Protein AF-A0A7U9S7Y0-F1 (afdb_monomer_lite)

pLDDT: mean 89.01, std 9.0, range [67.88, 98.38]

Sequence (127 aa):
MFNYPGVEGKDDLAASAYAGANSIAITDYCENKQAAFDLAMMIVTGEIDQQMANEAGQIPADPANQAPASQDGTVEVLKATTAPLAWNMGIGENADLYPKLDECVIQLFEGKFATGADFAKALDGLY

Radius of gyration: 20.12 Å; chains: 1; bounding box: 37×34×50 Å

Secondary structure (DSSP, 8-state):
--BPPPBTTBTTGGGEE----------TT-S-HHHHHHHHHHHHSHHHHHHHHHHHT---SSTTSPPPGGGTTHHHHHHH-SEEPPGGGGGGG-TTTHHHHHHHHHHHHTT--SSHHHHHHHHHTT-

Foldseek 3Di:
DDQDDDDVVCNVSRLEDADDDDADDDDPPDPCVVVSVVVRDVCQDDPNQQVCQVVVQHDGNYPVHDRDPSCVVVVVSNVSRPHYADDVNCPVVDPVLVVQVVVLVVCVVVVVAPDPVSSVVSNVVSD

Structure (mmCIF, N/CA/C/O backbone):
data_AF-A0A7U9S7Y0-F1
#
_entry.id   AF-A0A7U9S7Y0-F1
#
loop_
_atom_site.group_PDB
_atom_site.id
_atom_site.type_symbol
_atom_site.label_atom_id
_atom_site.label_alt_id
_atom_site.label_comp_id
_atom_site.label_asym_id
_atom_site.label_entity_id
_atom_site.label_seq_id
_atom_site.pdbx_PDB_ins_code
_atom_site.Cartn_x
_atom_site.Cartn_y
_atom_site.Cartn_z
_atom_site.occupancy
_atom_site.B_iso_or_equiv
_atom_site.auth_seq_id
_atom_site.auth_comp_id
_atom_site.auth_asym_id
_atom_site.auth_atom_id
_atom_site.pdbx_PDB_model_num
ATOM 1 N N . MET A 1 1 ? 5.116 4.498 -2.598 1.00 71.62 1 MET A N 1
ATOM 2 C CA . MET A 1 1 ? 4.258 4.480 -3.807 1.00 71.62 1 MET A CA 1
ATOM 3 C C . MET A 1 1 ? 4.990 5.207 -4.923 1.00 71.62 1 MET A C 1
ATOM 5 O O . MET A 1 1 ? 5.729 6.130 -4.617 1.00 71.62 1 MET A O 1
ATOM 9 N N . PHE A 1 2 ? 4.818 4.795 -6.178 1.00 69.94 2 PHE A N 1
ATOM 10 C CA . PHE A 1 2 ? 5.503 5.400 -7.323 1.00 69.94 2 PHE A CA 1
ATOM 11 C C . PHE A 1 2 ? 4.525 5.576 -8.485 1.00 69.94 2 PHE A C 1
ATOM 13 O O . PHE A 1 2 ? 3.671 4.713 -8.696 1.00 69.94 2 PHE A O 1
ATOM 20 N N . ASN A 1 3 ? 4.663 6.680 -9.221 1.00 74.62 3 ASN A N 1
ATOM 21 C CA . ASN A 1 3 ? 3.992 6.835 -10.508 1.00 74.62 3 ASN A CA 1
ATOM 22 C C . ASN A 1 3 ? 4.649 5.931 -11.542 1.00 74.62 3 ASN A C 1
ATOM 24 O O . ASN A 1 3 ? 5.855 5.663 -11.480 1.00 74.62 3 ASN A O 1
ATOM 28 N N . TYR A 1 4 ? 3.859 5.515 -12.527 1.00 74.31 4 TYR A N 1
ATOM 29 C CA . TYR A 1 4 ? 4.438 4.982 -13.747 1.00 74.31 4 TYR A CA 1
ATOM 30 C C . TYR A 1 4 ? 5.335 6.042 -14.405 1.00 74.31 4 TYR A C 1
ATOM 32 O O . TYR A 1 4 ? 5.024 7.238 -14.362 1.00 74.31 4 TYR A O 1
ATOM 40 N N . PRO A 1 5 ? 6.471 5.635 -14.998 1.00 71.69 5 PRO A N 1
ATOM 41 C CA . PRO A 1 5 ? 7.298 6.563 -15.749 1.00 71.69 5 PRO A CA 1
ATOM 42 C C . PRO A 1 5 ? 6.491 7.138 -16.917 1.00 71.69 5 PRO A C 1
ATOM 44 O O . PRO A 1 5 ? 5.698 6.433 -17.543 1.00 71.69 5 PRO A O 1
ATOM 47 N N . GLY A 1 6 ? 6.713 8.417 -17.226 1.00 74.62 6 GLY A N 1
ATOM 48 C CA . GLY A 1 6 ? 6.135 9.030 -18.417 1.00 74.62 6 GLY A CA 1
ATOM 49 C C . GLY A 1 6 ? 6.636 8.317 -19.671 1.00 74.62 6 GLY A C 1
ATOM 50 O O . GLY A 1 6 ? 7.842 8.130 -19.841 1.00 74.62 6 GLY A O 1
ATOM 51 N N . VAL A 1 7 ? 5.713 7.917 -20.542 1.00 77.50 7 VAL A N 1
ATOM 52 C CA . VAL A 1 7 ? 6.019 7.331 -21.850 1.00 77.50 7 VAL A CA 1
ATOM 53 C C . VAL A 1 7 ? 5.558 8.320 -22.916 1.00 77.50 7 VAL A C 1
ATOM 55 O O . VAL A 1 7 ? 4.459 8.862 -22.820 1.00 77.50 7 VAL A O 1
ATOM 58 N N . GLU A 1 8 ? 6.400 8.588 -23.917 1.00 79.69 8 GLU A N 1
ATOM 59 C CA . GLU A 1 8 ? 6.079 9.534 -24.993 1.00 79.69 8 GLU A CA 1
ATOM 60 C C . GLU A 1 8 ? 4.763 9.140 -25.689 1.00 79.69 8 GLU A C 1
ATOM 62 O O . GLU A 1 8 ? 4.584 7.995 -26.108 1.00 79.69 8 GLU A O 1
ATOM 67 N N . GLY A 1 9 ? 3.818 10.082 -25.774 1.00 77.44 9 GLY A N 1
ATOM 68 C CA . GLY A 1 9 ? 2.475 9.836 -26.313 1.00 77.44 9 GLY A CA 1
ATOM 69 C C . GLY A 1 9 ? 1.497 9.161 -25.339 1.00 77.44 9 GLY A C 1
ATOM 70 O O . GLY A 1 9 ? 0.409 8.760 -25.760 1.00 77.44 9 GLY A O 1
ATOM 71 N N . LYS A 1 10 ? 1.865 9.028 -24.058 1.00 71.81 10 LYS A N 1
ATOM 72 C CA . LYS A 1 10 ? 1.062 8.460 -22.960 1.00 71.81 10 LYS A CA 1
ATOM 73 C C . LYS A 1 10 ? 1.161 9.334 -21.704 1.00 71.81 10 LYS A C 1
ATOM 75 O O . LYS A 1 10 ? 1.584 8.891 -20.634 1.00 71.81 10 LYS A O 1
ATOM 80 N N . ASP A 1 11 ? 0.795 10.604 -21.859 1.00 69.62 11 ASP A N 1
ATOM 81 C CA . ASP A 1 11 ? 0.881 11.625 -20.803 1.00 69.62 11 ASP A CA 1
ATOM 82 C C . ASP A 1 11 ? -0.009 11.305 -19.583 1.00 69.62 11 ASP A C 1
ATOM 84 O O . ASP A 1 11 ? 0.234 11.788 -18.478 1.00 69.62 11 ASP A O 1
ATOM 88 N N . ASP A 1 12 ? -1.015 10.448 -19.765 1.00 69.50 12 ASP A N 1
ATOM 89 C CA . ASP A 1 12 ? -1.922 9.935 -18.737 1.00 69.50 12 ASP A CA 1
ATOM 90 C C . ASP A 1 12 ? -1.256 8.944 -17.765 1.00 69.50 12 ASP A C 1
ATOM 92 O O . ASP A 1 12 ? -1.616 8.885 -16.584 1.00 69.50 12 ASP A O 1
ATOM 96 N N . LEU A 1 13 ? -0.234 8.206 -18.213 1.00 67.88 13 LEU A N 1
ATOM 97 C CA . LEU A 1 13 ? 0.482 7.247 -17.363 1.00 67.88 13 LEU A CA 1
ATOM 98 C C . LEU A 1 13 ? 1.302 7.934 -16.267 1.00 67.88 13 LEU A C 1
ATOM 100 O O . LEU A 1 13 ? 1.443 7.385 -15.177 1.00 67.88 13 LEU A O 1
ATOM 104 N N . ALA A 1 14 ? 1.776 9.159 -16.506 1.00 68.06 14 ALA A N 1
ATOM 105 C CA . ALA A 1 14 ? 2.527 9.929 -15.513 1.00 68.06 14 ALA A CA 1
ATOM 106 C C . ALA A 1 14 ? 1.666 10.374 -14.311 1.00 68.06 14 ALA A C 1
ATOM 108 O O . ALA A 1 14 ? 2.213 10.686 -13.252 1.00 68.06 14 ALA A O 1
ATOM 109 N N . ALA A 1 15 ? 0.336 10.388 -14.466 1.00 74.38 15 ALA A N 1
ATOM 110 C CA . ALA A 1 15 ? -0.638 10.661 -13.403 1.00 74.38 15 ALA A CA 1
ATOM 111 C C . ALA A 1 15 ? -1.234 9.380 -12.782 1.00 74.38 15 ALA A C 1
ATOM 113 O O . ALA A 1 15 ? -2.112 9.459 -11.914 1.00 74.38 15 ALA A O 1
ATOM 114 N N . SER A 1 16 ? -0.771 8.212 -13.240 1.00 79.12 16 SER A N 1
ATOM 115 C CA . SER A 1 16 ? -1.240 6.903 -12.798 1.00 79.12 16 SER A CA 1
ATOM 116 C C . SER A 1 16 ? -0.293 6.312 -11.754 1.00 79.12 16 SER A C 1
ATOM 118 O O . SER A 1 16 ? 0.905 6.139 -11.998 1.00 79.12 16 SER A O 1
ATOM 120 N N . ALA A 1 17 ? -0.846 5.958 -10.594 1.00 82.19 17 ALA A N 1
ATOM 121 C CA . ALA A 1 17 ? -0.109 5.366 -9.482 1.00 82.19 17 ALA A CA 1
ATOM 122 C C . ALA A 1 17 ? -0.885 4.206 -8.859 1.00 82.19 17 ALA A C 1
ATOM 124 O O . ALA A 1 17 ? -2.120 4.194 -8.842 1.00 82.19 17 ALA A O 1
ATOM 125 N N . TYR A 1 18 ? -0.156 3.265 -8.257 1.00 78.06 18 TYR A N 1
ATOM 126 C CA . TYR A 1 18 ? -0.751 2.307 -7.326 1.00 78.06 18 TYR A CA 1
ATOM 127 C C . TYR A 1 18 ? -1.011 2.966 -5.973 1.00 78.06 18 TYR A C 1
ATOM 129 O O . TYR A 1 18 ? -0.173 2.902 -5.073 1.00 78.06 18 TYR A O 1
ATOM 137 N N . ALA A 1 19 ? -2.184 3.572 -5.830 1.00 80.25 19 ALA A N 1
ATOM 138 C CA . ALA A 1 19 ? -2.653 4.139 -4.573 1.00 80.25 19 ALA A CA 1
ATOM 139 C C . ALA A 1 19 ? -3.512 3.117 -3.815 1.00 80.25 19 ALA A C 1
ATOM 141 O O . ALA A 1 19 ? -4.725 3.042 -4.001 1.00 80.25 19 ALA A O 1
ATOM 142 N N . GLY A 1 20 ? -2.861 2.305 -2.981 1.00 80.75 20 GLY A N 1
ATOM 143 C CA . GLY A 1 20 ? -3.512 1.366 -2.064 1.00 80.75 20 GLY A CA 1
ATOM 144 C C . GLY A 1 20 ? -3.377 1.801 -0.605 1.00 80.75 20 GLY A C 1
ATOM 145 O O . GLY A 1 20 ? -2.509 2.604 -0.267 1.00 80.75 20 GLY A O 1
ATOM 146 N N . ALA A 1 21 ? -4.214 1.235 0.263 1.00 85.50 21 ALA A N 1
ATOM 147 C CA . ALA A 1 21 ? -4.144 1.432 1.706 1.00 85.50 21 ALA A CA 1
ATOM 148 C C . ALA A 1 21 ? -4.230 0.087 2.433 1.00 85.50 21 ALA A C 1
ATOM 150 O O . ALA A 1 21 ? -4.895 -0.841 1.972 1.00 85.50 21 ALA A O 1
ATOM 151 N N . ASN A 1 22 ? -3.582 0.004 3.592 1.00 88.06 22 ASN A N 1
ATOM 152 C CA . ASN A 1 22 ? -3.809 -1.091 4.525 1.00 88.06 22 ASN A CA 1
ATOM 153 C C . ASN A 1 22 ? -5.074 -0.789 5.335 1.00 88.06 22 ASN A C 1
ATOM 155 O O . ASN A 1 22 ? -5.262 0.337 5.792 1.00 88.06 22 ASN A O 1
ATOM 159 N N . SER A 1 23 ? -5.935 -1.787 5.516 1.00 90.94 23 SER A N 1
ATOM 160 C CA . SER A 1 23 ? -7.221 -1.623 6.198 1.00 90.94 23 SER A CA 1
ATOM 161 C C . SER A 1 23 ? -7.406 -2.647 7.308 1.00 90.94 23 SER A C 1
ATOM 163 O O . SER A 1 23 ? -7.061 -3.818 7.143 1.00 90.94 23 SER A O 1
ATOM 165 N N . ILE A 1 24 ? -8.039 -2.226 8.401 1.00 94.50 24 ILE A N 1
ATOM 166 C CA . ILE A 1 24 ? -8.536 -3.120 9.448 1.00 94.50 24 ILE A CA 1
ATOM 167 C C . ILE A 1 24 ? -9.994 -3.445 9.130 1.00 94.50 24 ILE A C 1
ATOM 169 O O . ILE A 1 24 ? -10.827 -2.547 9.029 1.00 94.50 24 ILE A O 1
ATOM 173 N N . ALA A 1 25 ? -10.301 -4.731 8.971 1.00 96.06 25 ALA A N 1
ATOM 174 C CA . ALA A 1 25 ? -11.654 -5.214 8.720 1.00 96.06 25 ALA A CA 1
ATOM 175 C C . ALA A 1 25 ? -12.204 -5.954 9.946 1.00 96.06 25 ALA A C 1
ATOM 177 O O . ALA A 1 25 ? -11.477 -6.666 10.638 1.00 96.06 25 ALA A O 1
ATOM 178 N N . ILE A 1 26 ? -13.507 -5.812 10.190 1.00 97.62 26 ILE A N 1
ATOM 179 C CA . ILE A 1 26 ? -14.228 -6.542 11.236 1.00 97.62 26 ILE A CA 1
ATOM 180 C C . ILE A 1 26 ? -14.948 -7.706 10.570 1.00 97.62 26 ILE A C 1
ATOM 182 O O . ILE A 1 26 ? -15.725 -7.505 9.636 1.00 97.62 26 ILE A O 1
ATOM 186 N N . THR A 1 27 ? -14.699 -8.921 11.049 1.00 96.88 27 THR A N 1
ATOM 187 C CA . THR A 1 27 ? -15.363 -10.112 10.519 1.00 96.88 27 THR A CA 1
ATOM 188 C C . THR A 1 27 ? -16.858 -10.096 10.839 1.00 96.88 27 THR A C 1
ATOM 190 O O . THR A 1 27 ? -17.298 -9.606 11.884 1.00 96.88 27 THR A O 1
ATOM 193 N N . ASP A 1 28 ? -17.665 -10.659 9.944 1.00 96.88 28 ASP A N 1
ATOM 194 C CA . ASP A 1 28 ? -19.124 -10.725 10.083 1.00 96.88 28 ASP A CA 1
ATOM 195 C C . ASP A 1 28 ? -19.567 -11.510 11.331 1.00 96.88 28 ASP A C 1
ATOM 197 O O . ASP A 1 28 ? -20.517 -11.118 12.021 1.00 96.88 28 ASP A O 1
ATOM 201 N N . TYR A 1 29 ? -18.818 -12.556 11.677 1.00 97.25 29 TYR A N 1
ATOM 202 C CA . TYR A 1 29 ? -19.018 -13.403 12.849 1.00 97.25 29 TYR A CA 1
ATOM 203 C C . TYR A 1 29 ? -18.484 -12.804 14.160 1.00 97.25 29 TYR A C 1
ATOM 205 O O . TYR A 1 29 ? -18.558 -13.459 15.197 1.00 97.25 29 TYR A O 1
ATOM 213 N N . CYS A 1 30 ? -17.955 -11.574 14.166 1.00 97.75 30 CYS A N 1
ATOM 214 C CA . CYS A 1 30 ? -17.562 -10.915 15.411 1.00 97.75 30 CYS A CA 1
ATOM 215 C C . CYS A 1 30 ? -18.787 -10.723 16.325 1.00 97.75 30 CYS A C 1
ATOM 217 O O . CYS A 1 30 ? -19.770 -10.076 15.941 1.00 97.75 30 CYS A O 1
ATOM 219 N N . GLU A 1 31 ? -18.717 -11.269 17.541 1.00 98.06 31 GLU A N 1
ATOM 220 C CA . GLU A 1 31 ? -19.780 -11.164 18.549 1.00 98.06 31 GLU A CA 1
ATOM 221 C C . GLU A 1 31 ? -19.876 -9.743 19.135 1.00 98.06 31 GLU A C 1
ATOM 223 O O . GLU A 1 31 ? -20.969 -9.266 19.426 1.00 98.06 31 GLU A O 1
ATOM 228 N N . ASN A 1 32 ? -18.748 -9.024 19.223 1.00 98.00 32 ASN A N 1
ATOM 229 C CA . ASN A 1 32 ? -18.641 -7.697 19.842 1.00 98.00 32 ASN A CA 1
ATOM 230 C C . ASN A 1 32 ? -18.258 -6.606 18.827 1.00 98.00 32 ASN A C 1
ATOM 232 O O . ASN A 1 32 ? -17.218 -5.958 18.947 1.00 98.00 32 ASN A O 1
ATOM 236 N N . LYS A 1 33 ? -19.109 -6.391 17.815 1.00 97.81 33 LYS A N 1
ATOM 237 C CA . LYS A 1 33 ? -18.822 -5.488 16.681 1.00 97.81 33 LYS A CA 1
ATOM 238 C C . LYS A 1 33 ? -18.492 -4.049 17.087 1.00 97.81 33 LYS A C 1
ATOM 240 O O . LYS A 1 33 ? -17.588 -3.466 16.503 1.00 97.81 33 LYS A O 1
ATOM 245 N N . GLN A 1 34 ? -19.184 -3.491 18.084 1.00 98.06 34 GLN A N 1
ATOM 246 C CA . GLN A 1 34 ? -18.924 -2.117 18.530 1.00 98.06 34 GLN A CA 1
ATOM 247 C C . GLN A 1 34 ? -17.532 -1.983 19.150 1.00 98.06 34 GLN A C 1
ATOM 249 O O . GLN A 1 34 ? -16.777 -1.116 18.743 1.00 98.06 34 GLN A O 1
ATOM 254 N N . ALA A 1 35 ? -17.152 -2.890 20.054 1.00 98.38 35 ALA A N 1
ATOM 255 C CA . ALA A 1 35 ? -15.821 -2.863 20.657 1.00 98.38 35 ALA A CA 1
ATOM 256 C C . ALA A 1 35 ? -14.712 -3.078 19.611 1.00 98.38 35 ALA A C 1
ATOM 258 O O . ALA A 1 35 ? -13.656 -2.457 19.692 1.00 98.38 35 ALA A O 1
ATOM 259 N N . ALA A 1 36 ? -14.957 -3.927 18.605 1.00 98.31 36 ALA A N 1
ATOM 260 C CA . ALA A 1 36 ? -14.037 -4.105 17.483 1.00 98.31 36 ALA A CA 1
ATOM 261 C C . ALA A 1 36 ? -13.911 -2.832 16.625 1.00 98.31 36 ALA A C 1
ATOM 263 O O . ALA A 1 36 ? -12.808 -2.485 16.209 1.00 98.31 36 ALA A O 1
ATOM 264 N N . PHE A 1 37 ? -15.016 -2.120 16.393 1.00 98.19 37 PHE A N 1
ATOM 265 C CA . PHE A 1 37 ? -15.010 -0.828 15.708 1.00 98.19 37 PHE A CA 1
ATOM 266 C C . PHE A 1 37 ? -14.278 0.240 16.517 1.00 98.19 37 PHE A C 1
ATOM 268 O O . PHE A 1 37 ? -13.419 0.923 15.971 1.00 98.19 37 PHE A O 1
ATOM 275 N N . ASP A 1 38 ? -14.544 0.335 17.818 1.00 98.31 38 ASP A N 1
ATOM 276 C CA . ASP A 1 38 ? -13.883 1.290 18.706 1.00 98.31 38 ASP A CA 1
ATOM 277 C C . ASP A 1 38 ? -12.368 1.044 18.752 1.00 98.31 38 ASP A C 1
ATOM 279 O O . ASP A 1 38 ? -11.585 1.992 18.717 1.00 98.31 38 ASP A O 1
ATOM 283 N N . LEU A 1 39 ? -11.941 -0.225 18.754 1.00 97.75 39 LEU A N 1
ATOM 284 C CA . LEU A 1 39 ? -10.530 -0.589 18.640 1.00 97.75 39 LEU A CA 1
ATOM 285 C C . LEU A 1 39 ? -9.942 -0.182 17.284 1.00 97.75 39 LEU A C 1
ATOM 287 O O . LEU A 1 39 ? -8.866 0.407 17.245 1.00 97.75 39 LEU A O 1
ATOM 291 N N . ALA A 1 40 ? -10.629 -0.473 16.177 1.00 97.50 40 ALA A N 1
ATOM 292 C CA . ALA A 1 40 ? -10.162 -0.067 14.854 1.00 97.50 40 ALA A CA 1
ATOM 293 C C . ALA A 1 40 ? -10.013 1.459 14.770 1.00 97.50 40 ALA A C 1
ATOM 295 O O . ALA A 1 40 ? -8.979 1.940 14.320 1.00 97.50 40 ALA A O 1
ATOM 296 N N . MET A 1 41 ? -10.990 2.212 15.282 1.00 97.38 41 MET A N 1
ATOM 297 C CA . MET A 1 41 ? -10.952 3.674 15.333 1.00 97.38 41 MET A CA 1
ATOM 298 C C . MET A 1 41 ? -9.835 4.202 16.230 1.00 97.38 41 MET A C 1
ATOM 300 O O . MET A 1 41 ? -9.148 5.136 15.829 1.00 97.38 41 MET A O 1
ATOM 304 N N . MET A 1 42 ? -9.611 3.600 17.404 1.00 97.00 42 MET A N 1
ATOM 305 C CA . MET A 1 42 ? -8.460 3.927 18.254 1.00 97.00 42 MET A CA 1
ATOM 306 C C . MET A 1 42 ? -7.155 3.789 17.470 1.00 97.00 42 MET A C 1
ATOM 308 O O . MET A 1 42 ? -6.290 4.646 17.584 1.00 97.00 42 MET A O 1
ATOM 312 N N . ILE A 1 43 ? -7.016 2.711 16.699 1.00 96.25 43 ILE A N 1
ATOM 313 C CA . ILE A 1 43 ? -5.798 2.414 15.952 1.00 96.25 43 ILE A CA 1
ATOM 314 C C . ILE A 1 43 ? -5.596 3.414 14.806 1.00 96.25 43 ILE A C 1
ATOM 316 O O . ILE A 1 43 ? -4.502 3.937 14.657 1.00 96.25 43 ILE A O 1
ATOM 320 N N . VAL A 1 44 ? -6.629 3.706 14.012 1.00 96.06 44 VAL A N 1
ATOM 321 C CA . VAL A 1 44 ? -6.496 4.497 12.768 1.00 96.06 44 VAL A CA 1
ATOM 322 C C . VAL A 1 44 ? -6.696 6.005 12.943 1.00 96.06 44 VAL A C 1
ATOM 324 O O . VAL A 1 44 ? -6.826 6.715 11.949 1.00 96.06 44 VAL A O 1
ATOM 327 N N . THR A 1 45 ? -6.759 6.510 14.180 1.00 96.81 45 THR A N 1
ATOM 328 C CA . THR A 1 45 ? -6.923 7.948 14.448 1.00 96.81 45 THR A CA 1
ATOM 329 C C . THR A 1 45 ? -5.971 8.477 15.514 1.00 96.81 45 THR A C 1
ATOM 331 O O . THR A 1 45 ? -5.461 7.738 16.362 1.00 96.81 45 THR A O 1
ATOM 334 N N . GLY A 1 46 ? -5.754 9.793 15.488 1.00 97.31 46 GLY A N 1
ATOM 335 C CA . GLY A 1 46 ? -5.067 10.533 16.538 1.00 97.31 46 GLY A CA 1
ATOM 336 C C . GLY A 1 46 ? -3.645 10.045 16.810 1.00 97.31 46 GLY A C 1
ATOM 337 O O . GLY A 1 46 ? -2.898 9.681 15.904 1.00 97.31 46 GLY A O 1
ATOM 338 N N . GLU A 1 47 ? -3.253 10.061 18.084 1.00 97.81 47 GLU A N 1
ATOM 339 C CA . GLU A 1 47 ? -1.870 9.794 18.492 1.00 97.81 47 GLU A CA 1
ATOM 340 C C . GLU A 1 47 ? -1.408 8.366 18.167 1.00 97.81 47 GLU A C 1
ATOM 342 O O . GLU A 1 47 ? -0.251 8.167 17.800 1.00 97.81 47 GLU A O 1
ATOM 347 N N . ILE A 1 48 ? -2.300 7.376 18.260 1.00 97.56 48 ILE A N 1
ATOM 348 C CA . ILE A 1 48 ? -1.950 5.974 17.998 1.00 97.56 48 ILE A CA 1
ATOM 349 C C . ILE A 1 48 ? -1.621 5.767 16.519 1.00 97.56 48 ILE A C 1
ATOM 351 O O . ILE A 1 48 ? -0.601 5.152 16.205 1.00 97.56 48 ILE A O 1
ATOM 355 N N . ASP A 1 49 ? -2.416 6.341 15.616 1.00 97.88 49 ASP A N 1
ATOM 356 C CA . ASP A 1 49 ? -2.121 6.312 14.182 1.00 97.88 49 ASP A CA 1
ATOM 357 C C . ASP A 1 49 ? -0.787 7.000 13.864 1.00 97.88 49 ASP A C 1
ATOM 359 O O . ASP A 1 49 ? 0.047 6.437 13.156 1.00 97.88 49 ASP A O 1
ATOM 363 N N . GLN A 1 50 ? -0.513 8.157 14.475 1.00 97.88 50 GLN A N 1
ATOM 364 C CA . GLN A 1 50 ? 0.759 8.858 14.290 1.00 97.88 50 GLN A CA 1
ATOM 365 C C . GLN A 1 50 ? 1.958 8.020 14.758 1.00 97.88 50 GLN A C 1
ATOM 367 O O . GLN A 1 50 ? 2.991 7.987 14.082 1.00 97.88 50 GLN A O 1
ATOM 372 N N . GLN A 1 51 ? 1.844 7.352 15.911 1.00 97.25 51 GLN A N 1
ATOM 373 C CA . GLN A 1 51 ? 2.893 6.479 16.444 1.00 97.25 51 GLN A CA 1
ATOM 374 C C . GLN A 1 51 ? 3.158 5.298 15.505 1.00 97.25 51 GLN A C 1
ATOM 376 O O . GLN A 1 51 ? 4.313 5.023 15.179 1.00 97.25 51 GLN A O 1
ATOM 381 N N . MET A 1 52 ? 2.105 4.641 15.014 1.00 95.75 52 MET A N 1
ATOM 382 C CA . MET A 1 52 ? 2.244 3.549 14.049 1.00 95.75 52 MET A CA 1
ATOM 383 C C . MET A 1 52 ? 2.845 4.010 12.723 1.00 95.75 52 MET A C 1
ATOM 385 O O . MET A 1 52 ? 3.713 3.324 12.187 1.00 95.75 52 MET A O 1
ATOM 389 N N . ALA A 1 53 ? 2.415 5.158 12.195 1.00 96.25 53 ALA A N 1
ATOM 390 C CA . ALA A 1 53 ? 2.954 5.726 10.964 1.00 96.25 53 ALA A CA 1
ATOM 391 C C . ALA A 1 53 ? 4.463 5.977 11.083 1.00 96.25 53 ALA A C 1
ATOM 393 O O . ALA A 1 53 ? 5.218 5.643 10.170 1.00 96.25 53 ALA A O 1
ATOM 394 N N . ASN A 1 54 ? 4.914 6.490 12.230 1.00 96.56 54 ASN A N 1
ATOM 395 C CA . AS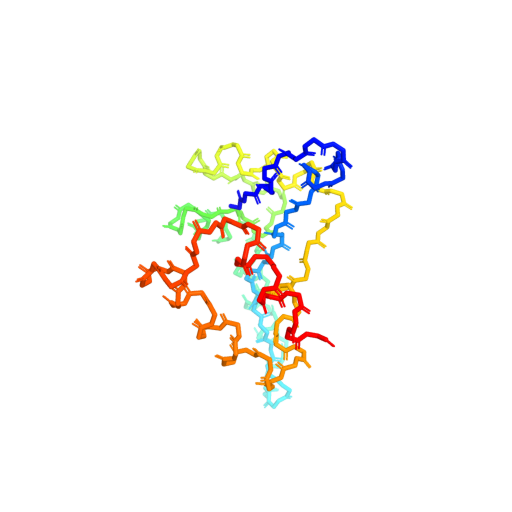N A 1 54 ? 6.331 6.715 12.503 1.00 96.56 54 ASN A CA 1
ATOM 396 C C . ASN A 1 54 ? 7.120 5.403 12.597 1.00 96.56 54 ASN A C 1
ATOM 398 O O . ASN A 1 54 ? 8.163 5.282 11.959 1.00 96.56 54 ASN A O 1
ATOM 402 N N . GLU A 1 55 ? 6.617 4.423 13.350 1.00 96.12 55 GLU A N 1
ATOM 403 C CA . GLU A 1 55 ? 7.296 3.136 13.551 1.00 96.12 55 GLU A CA 1
ATOM 404 C C . GLU A 1 55 ? 7.374 2.322 12.250 1.00 96.12 55 GLU A C 1
ATOM 406 O O . GLU A 1 55 ? 8.413 1.761 11.909 1.00 96.12 55 GLU A O 1
ATOM 411 N N . ALA A 1 56 ? 6.283 2.290 11.483 1.00 94.50 56 ALA A N 1
ATOM 412 C CA . ALA A 1 56 ? 6.221 1.585 10.206 1.00 94.50 56 ALA A CA 1
ATOM 413 C C . ALA A 1 56 ? 6.862 2.374 9.051 1.00 94.50 56 ALA A C 1
ATOM 415 O O . ALA A 1 56 ? 7.037 1.829 7.957 1.00 94.50 56 ALA A O 1
ATOM 416 N N . GLY A 1 57 ? 7.167 3.658 9.264 1.00 94.81 57 GLY A N 1
ATOM 417 C CA . GLY A 1 57 ? 7.613 4.576 8.224 1.00 94.81 57 GLY A CA 1
ATOM 418 C C . GLY A 1 57 ? 6.596 4.711 7.090 1.00 94.81 57 GLY A C 1
ATOM 419 O O . GLY A 1 57 ? 7.002 4.672 5.935 1.00 94.81 57 GLY A O 1
ATOM 420 N N . GLN A 1 58 ? 5.299 4.810 7.393 1.00 93.81 58 GLN A N 1
ATOM 421 C CA . GLN A 1 58 ? 4.192 4.840 6.423 1.00 93.81 58 GLN A CA 1
ATOM 422 C C . GLN A 1 58 ? 3.425 6.166 6.471 1.00 93.81 58 GLN A C 1
ATOM 424 O O . GLN A 1 58 ? 3.527 6.921 7.434 1.00 93.81 58 GLN A O 1
ATOM 429 N N . ILE A 1 59 ? 2.631 6.444 5.434 1.00 94.81 59 ILE A N 1
ATOM 430 C CA . ILE A 1 59 ? 1.675 7.560 5.454 1.00 94.81 59 ILE A CA 1
ATOM 431 C C . ILE A 1 59 ? 0.547 7.209 6.449 1.00 94.81 59 ILE A C 1
ATOM 433 O O . ILE A 1 59 ? -0.009 6.114 6.329 1.00 94.81 59 ILE A O 1
ATOM 437 N N . PRO A 1 60 ? 0.218 8.086 7.420 1.00 95.81 60 PRO A N 1
ATOM 438 C CA . PRO A 1 60 ? -0.842 7.847 8.402 1.00 95.81 60 PRO A CA 1
ATOM 439 C C . PRO A 1 60 ? -2.220 7.701 7.750 1.00 95.81 60 PRO A C 1
ATOM 441 O O . PRO A 1 60 ? -2.478 8.281 6.691 1.00 95.81 60 PRO A O 1
ATOM 444 N N . ALA A 1 61 ? -3.112 6.947 8.397 1.00 94.94 61 ALA A N 1
ATOM 445 C CA . ALA A 1 61 ? -4.500 6.838 7.958 1.00 94.94 61 ALA A CA 1
ATOM 446 C C . ALA A 1 61 ? -5.308 8.092 8.330 1.00 94.94 61 ALA A C 1
ATOM 448 O O . ALA A 1 61 ? -6.188 8.501 7.567 1.00 94.94 61 ALA A O 1
ATOM 449 N N . ASP A 1 62 ? -5.002 8.714 9.472 1.00 95.88 62 ASP A N 1
ATOM 450 C CA . ASP A 1 62 ? -5.637 9.955 9.900 1.00 95.88 62 ASP A CA 1
ATOM 451 C C . ASP A 1 62 ? -5.060 11.145 9.111 1.00 95.88 62 ASP A C 1
ATOM 453 O O . ASP A 1 62 ? -3.872 11.459 9.236 1.00 95.88 62 ASP A O 1
ATOM 457 N N . PRO A 1 63 ? -5.870 11.871 8.321 1.00 91.94 63 PRO A N 1
ATOM 458 C CA . PRO A 1 63 ? -5.388 13.016 7.555 1.00 91.94 63 PRO A CA 1
ATOM 459 C C . PRO A 1 63 ? -4.967 14.213 8.424 1.00 91.94 63 PRO A C 1
ATOM 461 O O . PRO A 1 63 ? -4.370 15.153 7.894 1.00 91.94 63 PRO A O 1
ATOM 464 N N . ALA A 1 64 ? -5.290 14.226 9.723 1.00 95.56 64 ALA A N 1
ATOM 465 C CA . ALA A 1 64 ? -4.805 15.242 10.658 1.00 95.56 64 ALA A CA 1
ATOM 466 C C . ALA A 1 64 ? -3.344 15.009 11.092 1.00 95.56 64 ALA A C 1
ATOM 468 O O . ALA A 1 64 ? -2.699 15.941 11.580 1.00 95.56 64 ALA A O 1
ATOM 469 N N . ASN A 1 65 ? -2.826 13.793 10.905 1.00 96.81 65 ASN A N 1
ATOM 470 C CA . ASN A 1 65 ? -1.462 13.408 11.252 1.00 96.81 65 ASN A CA 1
ATOM 471 C C . ASN A 1 65 ? -0.458 13.766 10.144 1.00 96.81 65 ASN A C 1
ATOM 473 O O . ASN A 1 65 ? -0.809 14.036 8.993 1.00 96.81 65 ASN A O 1
ATOM 477 N N . GLN A 1 66 ? 0.828 13.775 10.496 1.00 96.06 66 GLN A N 1
ATOM 478 C CA . GLN A 1 66 ? 1.924 14.043 9.567 1.00 96.06 66 GLN A CA 1
ATOM 479 C C . GLN A 1 66 ? 2.622 12.752 9.156 1.00 96.06 66 GLN A C 1
ATOM 481 O O . GLN A 1 66 ? 2.969 11.912 9.986 1.00 96.06 66 GLN A O 1
ATOM 486 N N . ALA A 1 67 ? 2.867 12.617 7.854 1.00 95.69 67 ALA A N 1
ATOM 487 C CA . ALA A 1 67 ? 3.706 11.548 7.343 1.00 95.69 67 ALA A CA 1
ATOM 488 C C . ALA A 1 67 ? 5.158 11.732 7.827 1.00 95.69 67 ALA A C 1
ATOM 490 O O . ALA A 1 67 ? 5.641 12.867 7.889 1.00 95.69 67 ALA A O 1
ATOM 491 N N . PRO A 1 68 ? 5.869 10.641 8.158 1.00 95.62 68 PRO A N 1
ATOM 492 C CA . PRO A 1 68 ? 7.285 10.713 8.482 1.00 95.62 68 PRO A CA 1
ATOM 493 C C . PRO A 1 68 ? 8.085 11.169 7.254 1.00 95.62 68 PRO A C 1
ATOM 495 O O . PRO A 1 68 ? 7.733 10.838 6.125 1.00 95.62 68 PRO A O 1
ATOM 498 N N . ALA A 1 69 ? 9.209 11.861 7.470 1.00 94.81 69 ALA A N 1
ATOM 499 C CA . ALA A 1 69 ? 10.050 12.400 6.388 1.00 94.81 69 ALA A CA 1
ATOM 500 C C . ALA A 1 69 ? 10.586 11.326 5.418 1.00 94.81 69 ALA A C 1
ATOM 502 O O . ALA A 1 69 ? 10.942 11.609 4.279 1.00 94.81 69 ALA A O 1
ATOM 503 N N . SER A 1 70 ? 10.621 10.057 5.838 1.00 93.50 70 SER A N 1
ATOM 504 C CA . SER A 1 70 ? 10.932 8.929 4.952 1.00 93.50 70 SER A CA 1
ATOM 505 C C . SER A 1 70 ? 9.916 8.739 3.817 1.00 93.50 70 SER A C 1
ATOM 507 O O . SER A 1 70 ? 10.212 8.029 2.859 1.00 93.50 70 SER A O 1
ATOM 509 N N . GLN A 1 71 ? 8.740 9.362 3.917 1.00 92.81 71 GLN A N 1
ATOM 510 C CA . GLN A 1 71 ? 7.682 9.354 2.909 1.00 92.81 71 GLN A CA 1
ATOM 511 C C . GLN A 1 71 ? 7.647 10.631 2.054 1.00 92.81 71 GLN A C 1
ATOM 513 O O . GLN A 1 71 ? 6.741 10.775 1.226 1.00 92.81 71 GLN A O 1
ATOM 518 N N . ASP A 1 72 ? 8.628 11.527 2.196 1.00 90.56 72 ASP A N 1
ATOM 519 C CA . ASP A 1 72 ? 8.776 12.697 1.326 1.00 90.56 72 ASP A CA 1
ATOM 520 C C . ASP A 1 72 ? 8.838 12.266 -0.152 1.00 90.56 72 ASP A C 1
ATOM 522 O O . ASP A 1 72 ? 9.448 11.256 -0.517 1.00 90.56 72 ASP A O 1
ATOM 526 N N . GLY A 1 73 ? 8.150 13.000 -1.024 1.00 87.88 73 GLY A N 1
ATOM 527 C CA . GLY A 1 73 ? 7.944 12.647 -2.430 1.00 87.88 73 GLY A CA 1
ATOM 528 C C . GLY A 1 73 ? 6.785 11.669 -2.646 1.00 87.88 73 GLY A C 1
ATOM 529 O O . GLY A 1 73 ? 6.070 11.774 -3.642 1.00 87.88 73 GLY A O 1
ATOM 530 N N . THR A 1 74 ? 6.544 10.735 -1.720 1.00 89.31 74 THR A N 1
ATOM 531 C CA . THR A 1 74 ? 5.440 9.765 -1.841 1.00 89.31 74 THR A CA 1
ATOM 532 C C . THR A 1 74 ? 4.085 10.422 -1.572 1.00 89.31 74 THR A C 1
ATOM 534 O O . THR A 1 74 ? 3.103 10.118 -2.253 1.00 89.31 74 THR A O 1
ATOM 537 N N . VAL A 1 75 ? 4.024 11.350 -0.614 1.00 88.88 75 VAL A N 1
ATOM 538 C CA . VAL A 1 75 ? 2.804 12.111 -0.290 1.00 88.88 75 VAL A CA 1
ATOM 539 C C . VAL A 1 75 ? 2.374 12.998 -1.462 1.00 88.88 75 VAL A C 1
ATOM 541 O O . VAL A 1 75 ? 1.185 13.101 -1.768 1.00 88.88 75 VAL A O 1
ATOM 544 N N . GLU A 1 76 ? 3.326 13.628 -2.143 1.00 87.56 76 GLU A N 1
ATOM 545 C CA . GLU A 1 76 ? 3.096 14.462 -3.322 1.00 87.56 76 GLU A CA 1
ATOM 546 C C . GLU A 1 76 ? 2.545 13.623 -4.472 1.00 87.56 76 GLU A C 1
ATOM 548 O O . GLU A 1 76 ? 1.558 14.011 -5.096 1.00 87.56 76 GLU A O 1
ATOM 553 N N . VAL A 1 77 ? 3.133 12.445 -4.700 1.00 86.88 77 VAL A N 1
ATOM 554 C CA . VAL A 1 77 ? 2.648 11.477 -5.690 1.00 86.88 77 VAL A CA 1
ATOM 555 C C . VAL A 1 77 ? 1.216 11.039 -5.367 1.00 86.88 77 VAL A C 1
ATOM 557 O O . VAL A 1 77 ? 0.372 11.027 -6.262 1.00 86.88 77 VAL A O 1
ATOM 560 N N . LEU A 1 78 ? 0.898 10.765 -4.093 1.00 87.69 78 LEU A N 1
ATOM 561 C CA . LEU A 1 78 ? -0.467 10.421 -3.663 1.00 87.69 78 LEU A CA 1
ATOM 562 C C . LEU A 1 78 ? -1.468 11.513 -4.005 1.00 87.69 78 LEU A C 1
ATOM 564 O O . LEU A 1 78 ? -2.511 11.236 -4.590 1.00 87.69 78 LEU A O 1
ATOM 568 N N . LYS A 1 79 ? -1.132 12.761 -3.683 1.00 86.25 79 LYS A N 1
ATOM 569 C CA . LYS A 1 79 ? -1.997 13.918 -3.942 1.00 86.25 79 LYS A CA 1
ATOM 570 C C . LYS A 1 79 ? -2.137 14.237 -5.431 1.00 86.25 79 LYS A C 1
ATOM 572 O O . LYS A 1 79 ? -3.164 14.773 -5.831 1.00 86.25 79 LYS A O 1
ATOM 577 N N . ALA A 1 80 ? -1.118 13.938 -6.233 1.00 85.25 80 ALA A N 1
ATOM 578 C CA . ALA A 1 80 ? -1.119 14.174 -7.675 1.00 85.25 80 ALA A CA 1
ATOM 579 C C . ALA A 1 80 ? -1.804 13.056 -8.482 1.00 85.25 80 ALA A C 1
ATOM 581 O O . ALA A 1 80 ? -2.082 13.252 -9.664 1.00 85.25 80 ALA A O 1
ATOM 582 N N . THR A 1 81 ? -2.071 11.896 -7.874 1.00 85.56 81 THR A N 1
ATOM 583 C CA . THR A 1 81 ? -2.696 10.757 -8.559 1.00 85.56 81 THR A CA 1
ATOM 584 C C . THR A 1 81 ? -4.148 11.082 -8.915 1.00 85.56 81 THR A C 1
ATOM 586 O O . THR A 1 81 ? -4.981 11.281 -8.032 1.00 85.56 81 THR A O 1
ATOM 589 N N . THR A 1 82 ? -4.474 11.100 -10.209 1.00 85.56 82 THR A N 1
ATOM 590 C CA . THR A 1 82 ? -5.849 11.304 -10.713 1.00 85.56 82 THR A CA 1
ATOM 591 C C . THR A 1 82 ? -6.436 10.053 -11.365 1.00 85.56 82 THR A C 1
ATOM 593 O O . THR A 1 82 ? -7.650 9.970 -11.545 1.00 85.56 82 THR A O 1
ATOM 596 N N . ALA A 1 83 ? -5.589 9.067 -11.668 1.00 83.81 83 ALA A N 1
ATOM 597 C CA . ALA A 1 83 ? -5.961 7.782 -12.245 1.00 83.81 83 ALA A CA 1
ATOM 598 C C . ALA A 1 83 ? -5.387 6.634 -11.388 1.00 83.81 83 ALA A C 1
ATOM 600 O O . ALA A 1 83 ? -4.323 6.095 -11.704 1.00 83.81 83 ALA A O 1
ATOM 601 N N . PRO A 1 84 ? -6.033 6.272 -10.261 1.00 81.31 84 PRO A N 1
ATOM 602 C CA . PRO A 1 84 ? -5.556 5.176 -9.427 1.00 81.31 84 PRO A CA 1
ATOM 603 C C . PRO A 1 84 ? -5.672 3.846 -10.179 1.00 81.31 84 PRO A C 1
ATOM 605 O O . PRO A 1 84 ? -6.713 3.523 -10.753 1.00 81.31 84 PRO A O 1
ATOM 608 N N . LEU A 1 85 ? -4.595 3.066 -10.157 1.00 78.94 85 LEU A N 1
ATOM 609 C CA . LEU A 1 85 ? -4.562 1.741 -10.766 1.00 78.94 85 LEU A CA 1
ATOM 610 C C . LEU A 1 85 ? -5.225 0.707 -9.849 1.00 78.94 85 LEU A C 1
ATOM 612 O O . LEU A 1 85 ? -5.085 0.763 -8.626 1.00 78.94 85 LEU A O 1
ATOM 616 N N . ALA A 1 86 ? -5.918 -0.265 -10.445 1.00 77.44 86 ALA A N 1
ATOM 617 C CA . ALA A 1 86 ? -6.482 -1.387 -9.702 1.00 77.44 86 ALA A CA 1
ATOM 618 C C . ALA A 1 86 ? -5.380 -2.177 -8.974 1.00 77.44 86 ALA A C 1
ATOM 620 O O . ALA A 1 86 ? -4.239 -2.267 -9.445 1.00 77.44 86 ALA A O 1
ATOM 621 N N . TRP A 1 87 ? -5.731 -2.789 -7.839 1.00 74.31 87 TRP A N 1
ATOM 622 C CA . TRP A 1 87 ? -4.815 -3.666 -7.112 1.00 74.31 87 TRP A CA 1
ATOM 623 C C . TRP A 1 87 ? -4.288 -4.769 -8.036 1.00 74.31 87 TRP A C 1
ATOM 625 O O . TRP A 1 87 ? -5.057 -5.417 -8.749 1.00 74.31 87 TRP A O 1
ATOM 635 N N . ASN A 1 88 ? -2.966 -4.947 -8.056 1.00 72.25 88 ASN A N 1
ATOM 636 C CA . ASN A 1 88 ? -2.267 -5.836 -8.984 1.00 72.25 88 ASN A CA 1
ATOM 637 C C . ASN A 1 88 ? -2.664 -5.657 -10.471 1.00 72.25 88 ASN A C 1
ATOM 639 O O . ASN A 1 88 ? -2.626 -6.626 -11.220 1.00 72.25 88 ASN A O 1
ATOM 643 N N . MET A 1 89 ? -3.095 -4.468 -10.914 1.00 73.38 89 MET A N 1
ATOM 644 C CA . MET A 1 89 ? -3.623 -4.219 -12.276 1.00 73.38 89 MET A CA 1
ATOM 645 C C . MET A 1 89 ? -4.793 -5.116 -12.683 1.00 73.38 89 MET A C 1
ATOM 647 O O . MET A 1 89 ? -4.977 -5.382 -13.867 1.00 73.38 89 MET A O 1
ATOM 651 N N . GLY A 1 90 ? -5.554 -5.640 -11.721 1.00 74.69 90 GLY A N 1
ATOM 652 C CA . GLY A 1 90 ? -6.595 -6.616 -12.032 1.00 74.69 90 GLY A CA 1
ATOM 653 C C . GLY A 1 90 ? -6.043 -7.971 -12.493 1.00 74.69 90 GLY A C 1
ATOM 654 O O . GLY A 1 90 ? -6.809 -8.799 -12.965 1.00 74.69 90 GLY A O 1
ATOM 655 N N . ILE A 1 91 ? -4.747 -8.271 -12.308 1.00 74.88 91 ILE A N 1
ATOM 656 C CA . ILE A 1 91 ? -4.177 -9.590 -12.654 1.00 74.88 91 ILE A CA 1
ATOM 657 C C . ILE A 1 91 ? -4.899 -10.738 -11.926 1.00 74.88 91 ILE A C 1
ATOM 659 O O . ILE A 1 91 ? -4.937 -11.862 -12.411 1.00 74.88 91 ILE A O 1
ATOM 663 N N . GLY A 1 92 ? -5.494 -10.448 -10.762 1.00 72.88 92 GLY A N 1
ATOM 664 C CA . GLY A 1 92 ? -6.297 -11.396 -9.992 1.00 72.88 92 GLY A CA 1
ATOM 665 C C . GLY A 1 92 ? -7.696 -11.648 -10.561 1.00 72.88 92 GLY A C 1
ATOM 666 O O . GLY A 1 92 ? -8.363 -12.571 -10.106 1.00 72.88 92 GLY A O 1
ATOM 667 N N . GLU A 1 93 ? -8.149 -10.865 -11.544 1.00 80.38 93 GLU A N 1
ATOM 668 C CA . GLU A 1 93 ? -9.452 -11.048 -12.197 1.00 80.38 93 GLU A CA 1
ATOM 669 C C . GLU A 1 93 ? -9.451 -12.233 -13.172 1.00 80.38 93 GLU A C 1
ATOM 671 O O . GLU A 1 93 ? -10.511 -12.774 -13.483 1.00 80.38 93 GLU A O 1
ATOM 676 N N . ASN A 1 94 ? -8.272 -12.682 -13.619 1.00 82.06 94 ASN A N 1
ATOM 677 C CA . ASN A 1 94 ? -8.123 -13.842 -14.490 1.00 82.06 94 ASN A CA 1
ATOM 678 C C . ASN A 1 94 ? -7.075 -14.820 -13.937 1.00 82.06 94 ASN A C 1
ATOM 680 O O . ASN A 1 94 ? -5.876 -14.706 -14.201 1.00 82.06 94 ASN A O 1
ATOM 684 N N . ALA A 1 95 ? -7.551 -15.818 -13.189 1.00 82.12 95 ALA A N 1
ATOM 685 C CA . ALA A 1 95 ? -6.705 -16.829 -12.555 1.00 82.12 95 ALA A CA 1
ATOM 686 C C . ALA A 1 95 ? -5.862 -17.649 -13.556 1.00 82.12 95 ALA A C 1
ATOM 688 O O . ALA A 1 95 ? -4.767 -18.083 -13.205 1.00 82.12 95 ALA A O 1
ATOM 689 N N . ASP A 1 96 ? -6.326 -17.818 -14.800 1.00 86.19 96 ASP A N 1
ATOM 690 C CA . ASP A 1 96 ? -5.608 -18.567 -15.842 1.00 86.19 96 ASP A CA 1
ATOM 691 C C . ASP A 1 96 ? -4.490 -17.748 -16.501 1.00 86.19 96 ASP A C 1
ATOM 693 O O . ASP A 1 96 ? -3.594 -18.303 -17.146 1.00 86.19 96 ASP A O 1
ATOM 697 N N . LEU A 1 97 ? -4.552 -16.422 -16.378 1.00 86.81 97 LEU A N 1
ATOM 698 C CA . LEU A 1 97 ? -3.601 -15.514 -17.003 1.00 86.81 97 LEU A CA 1
ATOM 699 C C . LEU A 1 97 ? -2.341 -15.331 -16.154 1.00 86.81 97 LEU A C 1
ATOM 701 O O . LEU A 1 97 ? -1.247 -15.222 -16.707 1.00 86.81 97 LEU A O 1
ATOM 705 N N . TYR A 1 98 ? -2.478 -15.347 -14.825 1.00 85.88 98 TYR A N 1
ATOM 706 C CA . TYR A 1 98 ? -1.362 -15.123 -13.905 1.00 85.88 98 TYR A CA 1
ATOM 707 C C . TYR A 1 98 ? -0.165 -1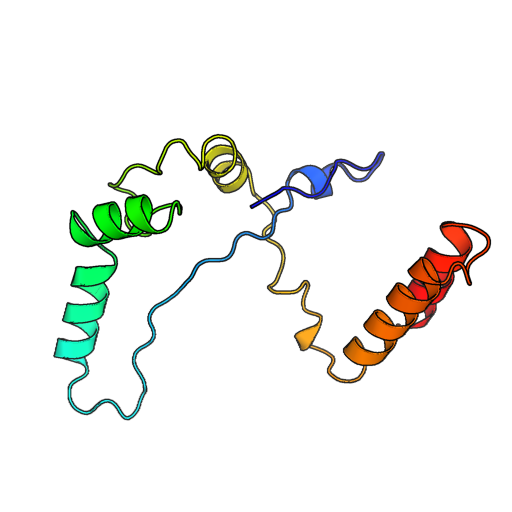6.065 -14.156 1.00 85.88 98 TYR A C 1
ATOM 709 O O . TYR A 1 98 ? 0.936 -15.549 -14.354 1.00 85.88 98 TYR A O 1
ATOM 717 N N . PRO A 1 99 ? -0.329 -17.405 -14.262 1.00 89.69 99 PRO A N 1
ATOM 718 C CA . PRO A 1 99 ? 0.803 -18.300 -14.520 1.00 89.69 99 PRO A CA 1
ATOM 719 C C . PRO A 1 99 ? 1.489 -18.043 -15.868 1.00 89.69 99 PRO A C 1
ATOM 721 O O . PRO A 1 99 ? 2.699 -18.204 -15.988 1.00 89.69 99 PRO A O 1
ATOM 724 N N . LYS A 1 100 ? 0.728 -17.624 -16.887 1.00 91.62 100 LYS A N 1
ATOM 725 C CA . LYS A 1 100 ? 1.259 -17.350 -18.231 1.00 91.62 100 LYS A CA 1
ATOM 726 C C . LYS A 1 100 ? 2.049 -16.043 -18.275 1.00 91.62 100 LYS A C 1
ATOM 728 O O . LYS A 1 100 ? 3.074 -15.974 -18.948 1.00 91.62 100 LYS A O 1
ATOM 733 N N . LEU A 1 101 ? 1.580 -15.018 -17.558 1.00 90.25 101 LEU A N 1
ATOM 734 C CA . LEU A 1 101 ? 2.309 -13.761 -17.383 1.00 90.25 101 LEU A CA 1
ATOM 735 C C . LEU A 1 101 ? 3.621 -13.993 -16.632 1.00 90.25 101 LEU A C 1
ATOM 737 O O . LEU A 1 101 ? 4.659 -13.508 -17.078 1.00 90.25 101 LEU A O 1
ATOM 741 N N . ASP A 1 102 ? 3.579 -14.764 -15.541 1.00 89.50 102 ASP A N 1
ATOM 742 C CA . ASP A 1 102 ? 4.765 -15.117 -14.755 1.00 89.50 102 ASP A CA 1
ATOM 743 C C . ASP A 1 102 ? 5.798 -15.860 -15.615 1.00 89.50 102 ASP A C 1
ATOM 745 O O . ASP A 1 102 ? 6.953 -15.441 -15.710 1.00 89.50 102 ASP A O 1
ATOM 749 N N . GLU A 1 103 ? 5.365 -16.882 -16.362 1.00 93.81 103 GLU A N 1
ATOM 750 C CA . GLU A 1 103 ? 6.237 -17.590 -17.300 1.00 93.81 103 GLU A CA 1
ATOM 7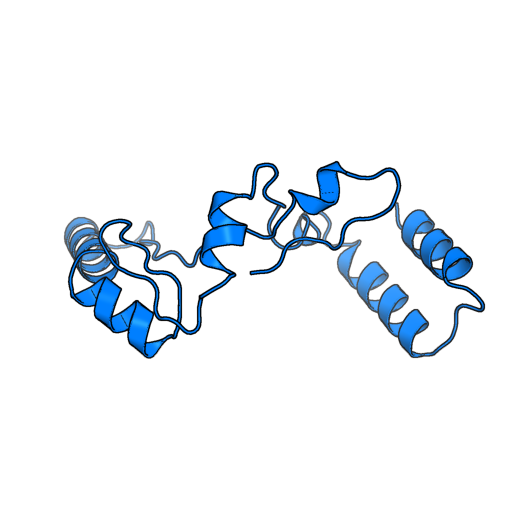51 C C . GLU A 1 103 ? 6.822 -16.645 -18.361 1.00 93.81 103 GLU A C 1
ATOM 753 O O . GLU A 1 103 ? 8.027 -16.668 -18.606 1.00 93.81 103 GLU A O 1
ATOM 758 N N . CYS A 1 104 ? 6.012 -15.774 -18.968 1.00 94.31 104 CYS A N 1
ATOM 759 C CA . CYS A 1 104 ? 6.484 -14.834 -19.987 1.00 94.31 104 CYS A CA 1
ATOM 760 C C . CYS A 1 104 ? 7.549 -13.864 -19.438 1.00 94.31 104 CYS A C 1
ATOM 762 O O . CYS A 1 104 ? 8.522 -13.557 -20.130 1.00 94.31 104 CYS A O 1
ATOM 764 N N . VAL A 1 105 ? 7.403 -13.399 -18.194 1.00 93.06 105 VAL A N 1
ATOM 765 C CA . VAL A 1 105 ? 8.400 -12.546 -17.526 1.00 93.06 105 VAL A CA 1
ATOM 766 C C . VAL A 1 105 ? 9.665 -13.336 -17.186 1.00 93.06 105 VAL A C 1
ATOM 768 O O . VAL A 1 105 ? 10.769 -12.835 -17.399 1.00 93.06 105 VAL A O 1
ATOM 771 N N . ILE A 1 106 ? 9.545 -14.586 -16.734 1.00 95.62 106 ILE A N 1
ATOM 772 C CA . ILE A 1 106 ? 10.704 -15.469 -16.526 1.00 95.62 106 ILE A CA 1
ATOM 773 C C . ILE A 1 106 ? 11.476 -15.640 -17.837 1.00 95.62 106 ILE A C 1
ATOM 775 O O . ILE A 1 106 ? 12.690 -15.446 -17.863 1.00 95.62 106 ILE A O 1
ATOM 779 N N . GLN A 1 107 ? 10.784 -15.906 -18.947 1.00 96.31 107 GLN A N 1
ATOM 780 C CA . GLN A 1 107 ? 11.410 -16.054 -20.262 1.00 96.31 107 GLN A CA 1
ATOM 781 C C . GLN A 1 107 ? 12.144 -14.779 -20.719 1.00 96.31 107 GLN A C 1
ATOM 783 O O . GLN A 1 107 ? 13.178 -14.875 -21.387 1.00 96.31 107 GLN A O 1
ATOM 788 N N . LEU A 1 108 ? 11.665 -13.591 -20.327 1.00 95.88 108 LEU A N 1
ATOM 789 C CA . LEU A 1 108 ? 12.383 -12.333 -20.545 1.00 95.88 108 LEU A CA 1
ATOM 790 C C . LEU A 1 108 ? 13.715 -12.309 -19.796 1.00 95.88 108 LEU A C 1
ATOM 792 O O . LEU A 1 108 ? 14.742 -12.012 -20.406 1.00 95.88 108 LEU A O 1
ATOM 796 N N . PHE A 1 109 ? 13.716 -12.654 -18.509 1.00 95.12 109 PHE A N 1
ATOM 797 C CA . PHE A 1 109 ? 14.944 -12.707 -17.709 1.00 95.12 109 PHE A CA 1
ATOM 798 C C . PHE A 1 109 ? 15.897 -13.830 -18.140 1.00 95.12 109 PHE A C 1
ATOM 800 O O . PHE A 1 109 ? 17.110 -13.690 -18.003 1.00 95.12 109 PHE A O 1
ATOM 807 N N . GLU A 1 110 ? 15.373 -14.907 -18.724 1.00 97.06 110 GLU A N 1
ATOM 808 C CA . GLU A 1 110 ? 16.162 -15.968 -19.363 1.00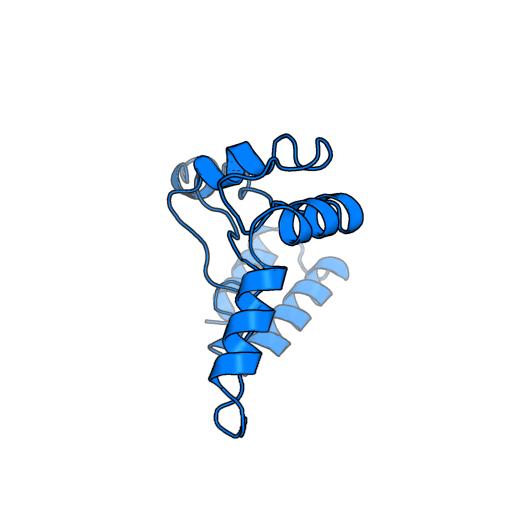 97.06 110 GLU A CA 1
ATOM 809 C C . GLU A 1 110 ? 16.746 -15.553 -20.728 1.00 97.06 110 GLU A C 1
ATOM 811 O O . GLU A 1 110 ? 17.519 -16.307 -21.319 1.00 97.06 110 GLU A O 1
ATOM 816 N N . GLY A 1 111 ? 16.393 -14.370 -21.245 1.00 96.12 111 GLY A N 1
ATOM 817 C CA . GLY A 1 111 ? 16.891 -13.858 -22.523 1.00 96.12 111 GLY A CA 1
ATOM 818 C C . GLY A 1 111 ? 16.289 -14.550 -23.748 1.00 96.12 111 GLY A C 1
ATOM 819 O O . GLY A 1 111 ? 16.916 -14.577 -24.806 1.00 96.12 111 GLY A O 1
ATOM 820 N N . LYS A 1 112 ? 15.085 -15.127 -23.630 1.00 96.50 112 LYS A N 1
ATOM 821 C CA . LYS A 1 112 ? 14.418 -15.842 -24.734 1.00 96.50 112 LYS A CA 1
ATOM 822 C C . LYS A 1 112 ? 13.828 -14.921 -25.807 1.00 96.50 112 LYS A C 1
ATOM 824 O O . LYS A 1 112 ? 13.512 -15.397 -26.895 1.00 96.50 112 LYS A O 1
ATOM 829 N N . PHE A 1 113 ? 13.706 -13.621 -25.535 1.00 96.94 113 PHE A N 1
ATOM 830 C CA . PHE A 1 113 ? 13.265 -12.624 -26.514 1.00 96.94 113 PHE A CA 1
ATOM 831 C C . PHE A 1 113 ? 14.462 -11.876 -27.098 1.00 96.94 113 PHE A C 1
ATOM 833 O O . PHE A 1 113 ? 15.298 -11.355 -26.363 1.00 96.94 113 PHE A O 1
ATOM 840 N N . ALA A 1 114 ? 14.532 -11.796 -28.429 1.00 94.44 114 ALA A N 1
ATOM 841 C CA . ALA A 1 114 ? 15.620 -11.104 -29.120 1.00 94.44 114 ALA A CA 1
ATOM 842 C C . ALA A 1 114 ? 15.523 -9.575 -28.976 1.00 94.44 114 ALA A C 1
ATOM 844 O O . ALA A 1 114 ? 16.541 -8.883 -28.980 1.00 94.44 114 ALA A O 1
ATOM 845 N N . THR A 1 115 ? 14.304 -9.045 -28.844 1.00 95.50 115 THR A N 1
ATOM 846 C CA . THR A 1 115 ? 14.034 -7.615 -28.677 1.00 95.50 115 THR A CA 1
ATOM 847 C C . THR A 1 115 ? 12.907 -7.367 -27.674 1.00 95.50 115 THR A C 1
ATOM 849 O O . THR A 1 115 ? 12.088 -8.244 -27.398 1.00 95.50 115 THR A O 1
ATOM 852 N N . GLY A 1 116 ? 12.806 -6.130 -27.174 1.00 89.81 116 GLY A N 1
ATOM 853 C CA . GLY A 1 116 ? 11.655 -5.710 -26.366 1.00 89.81 116 GLY A CA 1
ATOM 854 C C . GLY A 1 116 ? 10.322 -5.790 -27.124 1.00 89.81 116 GLY A C 1
ATOM 855 O O . GLY A 1 116 ? 9.289 -6.033 -26.511 1.00 89.81 116 GLY A O 1
ATOM 856 N N . ALA A 1 117 ? 10.343 -5.657 -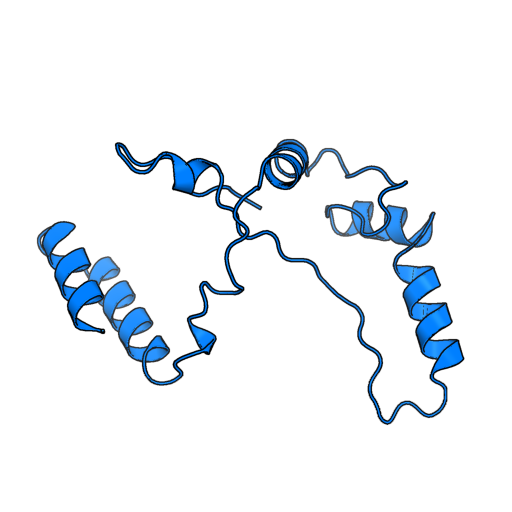28.455 1.00 94.50 117 ALA A N 1
ATOM 857 C CA . ALA A 1 117 ? 9.152 -5.815 -29.287 1.00 94.50 117 ALA A CA 1
ATOM 858 C C . ALA A 1 117 ? 8.686 -7.279 -29.360 1.00 94.50 117 ALA A C 1
ATOM 860 O O . ALA A 1 117 ? 7.484 -7.534 -29.349 1.00 94.50 117 ALA A O 1
ATOM 861 N N . ASP A 1 118 ? 9.616 -8.240 -29.385 1.00 95.12 118 ASP A N 1
ATOM 862 C CA . ASP A 1 118 ? 9.275 -9.669 -29.351 1.00 95.12 118 ASP A CA 1
ATOM 863 C C . ASP A 1 118 ? 8.641 -10.057 -28.012 1.00 95.12 118 ASP A C 1
ATOM 865 O O . ASP A 1 118 ? 7.663 -10.802 -27.988 1.00 95.12 118 ASP A O 1
ATOM 869 N N . PHE A 1 119 ? 9.154 -9.499 -26.911 1.00 95.38 119 PHE A N 1
ATOM 870 C CA . PHE A 1 119 ? 8.553 -9.650 -25.587 1.00 95.38 119 PHE A CA 1
ATOM 871 C C . PHE A 1 119 ? 7.150 -9.035 -25.518 1.00 95.38 119 PHE A C 1
ATOM 873 O O . PHE A 1 119 ? 6.213 -9.708 -25.098 1.00 95.38 119 PHE A O 1
ATOM 880 N N . ALA A 1 120 ? 6.984 -7.788 -25.975 1.00 92.62 120 ALA A N 1
ATOM 881 C CA . ALA A 1 120 ? 5.681 -7.124 -25.995 1.00 92.62 120 ALA A CA 1
ATOM 882 C C . ALA A 1 120 ? 4.656 -7.919 -26.819 1.00 92.62 120 ALA A C 1
ATOM 884 O O . ALA A 1 120 ? 3.545 -8.155 -26.361 1.00 92.62 120 ALA A O 1
ATOM 885 N N . LYS A 1 121 ? 5.058 -8.437 -27.985 1.00 94.69 121 LYS A N 1
ATOM 886 C CA . LYS A 1 121 ? 4.205 -9.294 -28.818 1.00 94.69 121 LYS A CA 1
ATOM 887 C C . LYS A 1 121 ? 3.822 -10.607 -28.125 1.00 94.69 121 LYS A C 1
ATOM 889 O O . LYS A 1 121 ? 2.706 -11.084 -28.315 1.00 94.69 121 LYS A O 1
ATOM 894 N N . ALA A 1 122 ? 4.739 -11.212 -27.369 1.00 94.44 122 ALA A N 1
ATOM 895 C CA . ALA A 1 122 ? 4.455 -12.424 -26.605 1.00 94.44 122 ALA A CA 1
ATOM 896 C C . ALA A 1 122 ? 3.460 -12.160 -25.466 1.00 94.44 122 ALA A C 1
ATOM 898 O O . ALA A 1 122 ? 2.539 -12.952 -25.285 1.00 94.44 122 ALA A O 1
ATOM 899 N N . LEU A 1 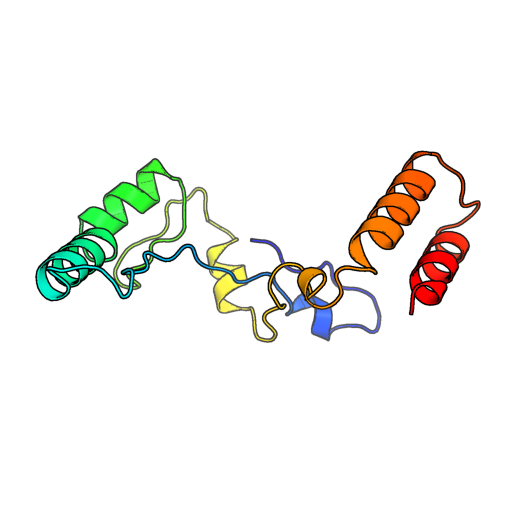123 ? 3.606 -11.032 -24.761 1.00 91.12 123 LEU A N 1
ATOM 900 C CA . LEU A 1 123 ? 2.652 -10.573 -23.749 1.00 91.12 123 LEU A CA 1
ATOM 901 C C . LEU A 1 123 ? 1.269 -10.278 -24.342 1.00 91.12 123 LEU A C 1
ATOM 903 O O . LEU A 1 123 ? 0.270 -10.738 -23.794 1.00 91.12 123 LEU A O 1
ATOM 907 N N . ASP A 1 124 ? 1.206 -9.554 -25.462 1.00 89.75 124 ASP A N 1
ATOM 908 C CA . ASP A 1 124 ? -0.055 -9.217 -26.134 1.00 89.75 124 ASP A CA 1
ATOM 909 C C . ASP A 1 124 ? -0.813 -10.476 -26.574 1.00 89.75 124 ASP A C 1
ATOM 911 O O . ASP A 1 124 ? -2.035 -10.517 -26.498 1.00 89.75 124 ASP A O 1
ATOM 915 N N . GLY A 1 125 ? -0.097 -11.529 -26.984 1.00 90.44 125 GLY A N 1
ATOM 916 C CA . GLY A 1 125 ? -0.689 -12.811 -27.380 1.00 90.44 125 GLY A CA 1
ATOM 917 C C . GLY A 1 125 ? -1.265 -13.651 -26.234 1.00 90.44 125 GLY A C 1
ATOM 918 O O . GLY A 1 125 ? -1.766 -14.747 -26.491 1.00 90.44 125 GLY A O 1
ATOM 919 N N . LEU A 1 126 ? -1.167 -13.191 -24.981 1.00 87.25 126 LEU A N 1
ATOM 920 C CA . LEU A 1 126 ? -1.810 -13.842 -23.835 1.00 87.25 126 LEU A CA 1
ATOM 921 C C . LEU A 1 126 ? -3.300 -13.480 -23.696 1.00 87.25 126 LEU A C 1
ATOM 923 O O . LEU A 1 126 ? -4.011 -14.186 -22.972 1.00 87.25 126 LEU A O 1
ATOM 927 N N . TYR A 1 127 ? -3.749 -12.420 -24.379 1.00 72.25 127 TYR A N 1
ATOM 928 C CA . TYR A 1 127 ? -5.139 -11.955 -24.467 1.00 72.25 127 TYR A CA 1
ATOM 929 C C . TYR A 1 127 ? -5.745 -12.257 -25.844 1.00 72.25 127 TYR A C 1
ATOM 931 O O . TYR A 1 127 ? -6.976 -12.484 -25.888 1.00 72.25 127 TYR A O 1
#